Protein AF-A0A3A9C0X6-F1 (afdb_monomer_lite)

Structure (mmCIF, N/CA/C/O backbone):
data_AF-A0A3A9C0X6-F1
#
_entry.id   AF-A0A3A9C0X6-F1
#
loop_
_atom_site.group_PDB
_atom_site.id
_atom_site.type_symbol
_atom_site.label_atom_id
_atom_site.label_alt_id
_atom_site.label_comp_id
_atom_site.label_asym_id
_atom_site.label_entity_id
_atom_site.label_seq_id
_atom_site.pdbx_PDB_ins_code
_atom_site.Cartn_x
_atom_site.Cartn_y
_atom_site.Cartn_z
_atom_site.occupancy
_atom_site.B_iso_or_equiv
_atom_site.auth_seq_id
_atom_site.auth_comp_id
_atom_site.auth_asym_id
_atom_site.auth_atom_id
_atom_site.pdbx_PDB_model_num
ATOM 1 N N . MET A 1 1 ? -3.696 11.681 36.755 1.00 51.31 1 MET A N 1
ATOM 2 C CA . MET A 1 1 ? -3.952 11.522 35.306 1.00 51.31 1 MET A CA 1
ATOM 3 C C . MET A 1 1 ? -4.890 10.343 35.149 1.00 51.31 1 MET A C 1
ATOM 5 O O . MET A 1 1 ? -4.620 9.323 35.765 1.00 51.31 1 MET A O 1
ATOM 9 N N . LYS A 1 2 ? -6.021 10.503 34.453 1.00 63.28 2 LYS A N 1
ATOM 10 C CA . LYS A 1 2 ? -6.961 9.395 34.235 1.00 63.28 2 LYS A CA 1
ATOM 11 C C . LYS A 1 2 ? -6.275 8.333 33.372 1.00 63.28 2 LYS A C 1
ATOM 13 O O . LYS A 1 2 ? -5.634 8.695 32.389 1.00 63.28 2 LYS A O 1
ATOM 18 N N . ASP A 1 3 ? -6.372 7.070 33.772 1.00 79.06 3 ASP A N 1
ATOM 19 C CA . ASP A 1 3 ? -5.754 5.950 33.061 1.00 79.06 3 ASP A CA 1
ATOM 20 C C . ASP A 1 3 ? -6.528 5.706 31.755 1.00 79.06 3 ASP A C 1
ATOM 22 O O . ASP A 1 3 ? -7.640 5.176 31.754 1.00 79.06 3 ASP A O 1
ATOM 26 N N . LEU A 1 4 ? -5.998 6.232 30.648 1.00 89.50 4 LEU A N 1
ATOM 27 C CA . LEU A 1 4 ? -6.595 6.093 29.322 1.00 89.50 4 LEU A CA 1
ATOM 28 C C . LEU A 1 4 ? -6.208 4.741 28.731 1.00 89.50 4 LEU A C 1
ATOM 30 O O . LEU A 1 4 ? -5.070 4.289 28.852 1.00 89.50 4 LEU A O 1
ATOM 34 N N . SER A 1 5 ? -7.149 4.117 28.037 1.00 92.81 5 SER A N 1
ATOM 35 C CA . SER A 1 5 ? -6.914 2.883 27.295 1.00 92.81 5 SER A CA 1
ATOM 36 C C . SER A 1 5 ? -7.146 3.104 25.808 1.00 92.81 5 SER A C 1
ATOM 38 O O . SER A 1 5 ? -7.871 4.014 25.397 1.00 92.81 5 SER A O 1
ATOM 40 N N . VAL A 1 6 ? -6.487 2.286 24.997 1.00 93.75 6 VAL A N 1
ATOM 41 C CA . VAL A 1 6 ? -6.605 2.301 23.543 1.00 93.75 6 VAL A CA 1
ATOM 42 C C . VAL A 1 6 ? -7.557 1.194 23.132 1.00 93.75 6 VAL A C 1
ATOM 44 O O . VAL A 1 6 ? -7.336 0.034 23.473 1.00 93.75 6 VAL A O 1
ATOM 47 N N . TYR A 1 7 ? -8.589 1.550 22.379 1.00 94.25 7 TYR A N 1
ATOM 48 C CA . TYR A 1 7 ? -9.566 0.617 21.823 1.00 94.25 7 TYR A CA 1
ATOM 49 C C . TYR A 1 7 ? -9.457 0.607 20.310 1.00 94.25 7 TYR A C 1
ATOM 51 O O . TYR A 1 7 ? -9.219 1.659 19.727 1.00 94.25 7 TYR A O 1
ATOM 59 N N . TYR A 1 8 ? -9.655 -0.539 19.665 1.00 94.19 8 TYR A N 1
ATOM 60 C CA . TYR A 1 8 ? -9.615 -0.670 18.210 1.00 94.19 8 TYR A CA 1
ATOM 61 C C . TYR A 1 8 ? -10.870 -1.349 17.658 1.00 94.19 8 TYR A C 1
ATOM 63 O O . TYR A 1 8 ? -11.512 -2.163 18.317 1.00 94.19 8 TYR A O 1
ATOM 71 N N . CYS A 1 9 ? -11.230 -1.013 16.424 1.00 93.19 9 CYS A N 1
ATOM 72 C CA . CYS A 1 9 ? -12.316 -1.662 15.707 1.00 93.19 9 CYS A CA 1
ATOM 73 C C . CYS A 1 9 ? -11.811 -2.957 15.051 1.00 93.19 9 CYS A C 1
ATOM 75 O O . CYS A 1 9 ? -10.922 -2.880 14.198 1.00 93.19 9 CYS A O 1
ATOM 77 N N . PRO A 1 10 ? -12.411 -4.127 15.335 1.00 90.12 10 PRO A N 1
ATOM 78 C CA . PRO A 1 10 ? -12.007 -5.384 14.701 1.00 90.12 10 PRO A CA 1
ATOM 79 C C . PRO A 1 10 ? -12.342 -5.435 13.200 1.00 90.12 10 PRO A C 1
ATOM 81 O O . PRO A 1 10 ? -11.750 -6.215 12.461 1.00 90.12 10 PRO A O 1
ATOM 84 N N . GLY A 1 11 ? -13.275 -4.599 12.730 1.00 87.44 11 GLY A N 1
ATOM 85 C CA . GLY A 1 11 ? -13.665 -4.541 11.320 1.00 87.44 11 GLY A CA 1
ATOM 86 C C . GLY A 1 11 ? -12.713 -3.729 10.437 1.00 87.44 11 GLY A C 1
ATOM 87 O O . GLY A 1 11 ? -12.427 -4.143 9.317 1.00 87.44 11 GLY A O 1
ATOM 88 N N . CYS A 1 12 ? -12.227 -2.578 10.916 1.00 89.38 12 CYS A N 1
ATOM 89 C CA . CYS A 1 12 ? -11.443 -1.638 10.098 1.00 89.38 12 CYS A CA 1
ATOM 90 C C . CYS A 1 12 ? -10.103 -1.199 10.704 1.00 89.38 12 CYS A C 1
ATOM 92 O O . CYS A 1 12 ? -9.392 -0.417 10.079 1.00 89.38 12 CYS A O 1
ATOM 94 N N . GLY A 1 13 ? -9.761 -1.641 11.917 1.00 90.44 13 GLY A N 1
ATOM 95 C CA . GLY A 1 13 ? -8.478 -1.346 12.563 1.00 90.44 13 GLY A CA 1
ATOM 96 C C . GLY A 1 13 ? -8.314 0.077 13.100 1.00 90.44 13 GLY A C 1
ATOM 97 O O . GLY A 1 13 ? -7.288 0.387 13.701 1.00 90.44 13 GLY A O 1
ATOM 98 N N . ARG A 1 14 ? -9.310 0.960 12.935 1.00 92.31 14 ARG A N 1
ATOM 99 C CA . ARG A 1 14 ? -9.283 2.293 13.559 1.00 92.31 14 ARG A CA 1
ATOM 100 C C . ARG A 1 14 ? -9.277 2.166 15.070 1.00 92.31 14 ARG A C 1
ATOM 102 O O . ARG A 1 14 ? -10.033 1.361 15.606 1.00 92.31 14 ARG A O 1
ATOM 109 N N . TYR A 1 15 ? -8.491 3.002 15.735 1.00 93.44 15 TYR A N 1
ATOM 110 C CA . TYR A 1 15 ? -8.404 3.025 17.186 1.00 93.44 15 TYR A CA 1
ATOM 111 C C . TYR A 1 15 ? -8.748 4.394 17.773 1.00 93.44 15 TYR A C 1
ATOM 113 O O . TYR A 1 15 ? -8.660 5.416 17.091 1.00 93.44 15 TYR A O 1
ATOM 121 N N . THR A 1 16 ? -9.155 4.394 19.039 1.00 92.44 16 THR A N 1
ATOM 122 C CA . THR A 1 16 ? -9.508 5.578 19.828 1.00 92.44 16 THR A CA 1
ATOM 123 C C . THR A 1 16 ? -8.944 5.473 21.244 1.00 92.44 16 THR A C 1
ATOM 125 O O . THR A 1 16 ? -8.559 4.390 21.692 1.00 92.44 16 THR A O 1
ATOM 128 N N . PHE A 1 17 ? -8.902 6.602 21.946 1.00 92.38 17 PHE A N 1
ATOM 129 C CA . PHE A 1 17 ? -8.463 6.701 23.333 1.00 92.38 17 PHE A CA 1
ATOM 130 C C . PHE A 1 17 ? -9.662 7.025 24.214 1.00 92.38 17 PHE A C 1
ATOM 132 O O . PHE A 1 17 ? -10.247 8.100 24.082 1.00 92.38 17 PHE A O 1
ATOM 139 N N . SER A 1 18 ? -10.003 6.114 25.118 1.00 89.31 18 SER A N 1
ATOM 140 C CA . SER A 1 18 ? -11.189 6.241 25.968 1.00 89.31 18 SER A CA 1
ATOM 141 C C . SER A 1 18 ? -10.910 5.716 27.370 1.00 89.31 18 SER A C 1
ATOM 143 O O . SER A 1 18 ? -9.977 4.934 27.596 1.00 89.31 18 SER A O 1
ATOM 145 N N . GLN A 1 19 ? -11.707 6.166 28.336 1.00 87.25 19 GLN A N 1
ATOM 146 C CA . GLN A 1 19 ? -11.689 5.566 29.671 1.00 87.25 19 GLN A CA 1
ATOM 147 C C . GLN A 1 19 ? -12.365 4.185 29.633 1.00 87.25 19 GLN A C 1
ATOM 149 O O . GLN A 1 19 ? -13.292 3.995 28.852 1.00 87.25 19 GLN A O 1
ATOM 154 N N . PRO A 1 20 ? -11.976 3.224 30.493 1.00 77.25 20 PRO A N 1
ATOM 155 C CA . PRO A 1 20 ? -12.605 1.898 30.531 1.00 77.25 20 PRO A CA 1
ATOM 156 C C . PRO A 1 20 ? -14.115 1.878 30.792 1.00 77.25 20 PRO A C 1
ATOM 158 O O . PRO A 1 20 ? -14.777 0.895 30.485 1.00 77.25 20 PRO A O 1
ATOM 161 N N . SER A 1 21 ? -14.664 2.953 31.357 1.00 73.69 21 SER A N 1
ATOM 162 C CA . SER A 1 21 ? -16.101 3.118 31.589 1.00 73.69 21 SER A CA 1
ATOM 163 C C . SER A 1 21 ? -16.883 3.585 30.356 1.00 73.69 21 SER A C 1
ATOM 165 O O . SER A 1 21 ? -18.109 3.640 30.406 1.00 73.69 21 SER A O 1
ATOM 167 N N . GLU A 1 22 ? -16.204 3.979 29.280 1.00 78.56 22 GLU A N 1
ATOM 168 C CA . GLU A 1 22 ? -16.824 4.471 28.052 1.00 78.56 22 GLU A CA 1
ATOM 169 C C . GLU A 1 22 ? -16.893 3.326 27.036 1.00 78.56 22 GLU A C 1
ATOM 171 O O . GLU A 1 22 ? -15.868 2.833 26.567 1.00 78.56 22 GLU A O 1
ATOM 176 N N . VAL A 1 23 ? -18.109 2.897 26.688 1.00 71.88 23 VAL A N 1
ATOM 177 C CA . VAL A 1 23 ? -18.316 1.968 25.570 1.00 71.88 23 VAL A CA 1
ATOM 178 C C . VAL A 1 23 ? -18.049 2.737 24.279 1.00 71.88 23 VAL A C 1
ATOM 180 O O . VAL A 1 23 ? -18.744 3.706 23.977 1.00 71.88 23 VAL A O 1
ATOM 183 N N . ALA A 1 24 ? -17.019 2.331 23.541 1.00 82.00 24 ALA A N 1
ATOM 184 C CA . ALA A 1 24 ? -16.652 2.952 22.278 1.00 82.00 24 ALA A CA 1
ATOM 185 C C . ALA A 1 24 ? -17.143 2.094 21.110 1.00 82.00 24 ALA A C 1
ATOM 187 O O . ALA A 1 24 ? -16.740 0.939 20.975 1.00 82.00 24 ALA A O 1
ATOM 188 N N . ASP A 1 25 ? -17.965 2.679 20.241 1.00 91.56 25 ASP A N 1
ATOM 189 C CA . ASP A 1 25 ? -18.371 2.072 18.977 1.00 91.56 25 ASP A CA 1
ATOM 190 C C . ASP A 1 25 ? -17.645 2.741 17.810 1.00 91.56 25 ASP A C 1
ATOM 192 O O . ASP A 1 25 ? -17.393 3.950 17.784 1.00 91.56 25 ASP A O 1
ATOM 196 N N . CYS A 1 26 ? -17.295 1.946 16.804 1.00 91.94 26 CYS A N 1
ATOM 197 C CA . CYS A 1 26 ? -16.657 2.460 15.606 1.00 91.94 26 CYS A CA 1
ATOM 198 C C . CYS A 1 26 ? -17.667 3.231 14.749 1.00 91.94 26 CYS A C 1
ATOM 200 O O . CYS A 1 26 ? -18.594 2.636 14.210 1.00 91.94 26 CYS A O 1
ATOM 202 N N . SER A 1 27 ? -17.410 4.514 14.495 1.00 89.81 27 SER A N 1
ATOM 203 C CA . SER A 1 27 ? -18.267 5.370 13.656 1.00 89.81 27 SER A CA 1
ATOM 204 C C . SER A 1 27 ? -18.422 4.919 12.197 1.00 89.81 27 SER A C 1
ATOM 206 O O . SER A 1 27 ? -19.312 5.399 11.504 1.00 89.81 27 SER A O 1
ATOM 208 N N . ILE A 1 28 ? -17.560 4.020 11.710 1.00 91.56 28 ILE A N 1
ATOM 209 C CA . ILE A 1 28 ? -17.603 3.513 10.329 1.00 91.56 28 ILE A CA 1
ATOM 210 C C . ILE A 1 28 ? -18.297 2.158 10.256 1.00 91.56 28 ILE A C 1
ATOM 212 O O . ILE A 1 28 ? -19.123 1.929 9.380 1.00 91.56 28 ILE A O 1
ATOM 216 N N . CYS A 1 29 ? -17.930 1.236 11.145 1.00 91.62 29 CYS A N 1
ATOM 217 C CA . CYS A 1 29 ? -18.432 -0.135 11.091 1.00 91.62 29 CYS A CA 1
ATOM 218 C C . CYS A 1 29 ? -19.667 -0.349 11.969 1.00 91.62 29 CYS A C 1
ATOM 220 O O . CYS A 1 29 ? -20.293 -1.397 11.860 1.00 91.62 29 CYS A O 1
ATOM 222 N N . ASN A 1 30 ? -19.976 0.600 12.858 1.00 92.00 30 ASN A N 1
ATOM 223 C CA . ASN A 1 30 ? -20.971 0.461 13.919 1.00 92.00 30 ASN A CA 1
ATOM 224 C C . ASN A 1 30 ? -20.761 -0.816 14.762 1.00 92.00 30 ASN A C 1
ATOM 226 O O . ASN A 1 30 ? -21.709 -1.466 15.192 1.00 92.00 30 ASN A O 1
ATOM 230 N N . LEU A 1 31 ? -19.490 -1.203 14.929 1.00 90.50 31 LEU A N 1
ATOM 231 C CA . LEU A 1 31 ? -19.049 -2.348 15.720 1.00 90.50 31 LEU A CA 1
ATOM 232 C C . LEU A 1 31 ? -18.467 -1.855 17.037 1.00 90.50 31 LEU A C 1
ATOM 234 O O . LEU A 1 31 ? -17.721 -0.870 17.042 1.00 90.50 31 LEU A O 1
ATOM 238 N N . SER A 1 32 ? -18.734 -2.600 18.106 1.00 92.19 32 SER A N 1
ATOM 239 C CA . SER A 1 32 ? -18.123 -2.346 19.405 1.00 92.19 32 SER A CA 1
ATOM 240 C C . SER A 1 32 ? -16.607 -2.503 19.324 1.00 92.19 32 SER A C 1
ATOM 242 O O . SER A 1 32 ? -16.090 -3.466 18.742 1.00 92.19 32 SER A O 1
ATOM 244 N N . MET A 1 33 ? -15.890 -1.513 19.847 1.00 92.94 33 MET A N 1
ATOM 245 C CA . MET A 1 33 ? -14.435 -1.500 19.843 1.00 92.94 33 MET A CA 1
ATOM 246 C C . MET A 1 33 ? -13.892 -2.376 20.972 1.00 92.94 33 MET A C 1
ATOM 248 O O . MET A 1 33 ? -14.443 -2.452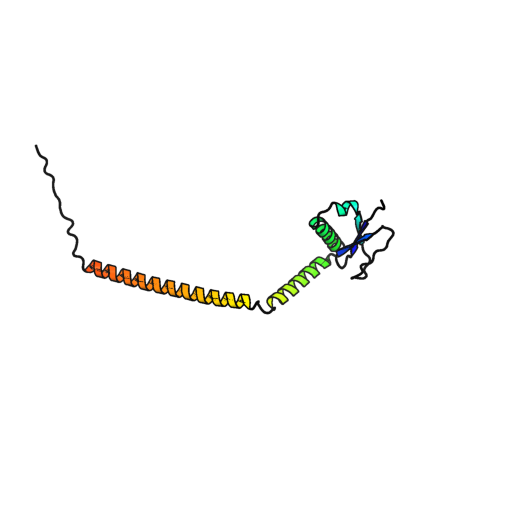 22.068 1.00 92.94 33 MET A O 1
ATOM 252 N N . VAL A 1 34 ? -12.771 -3.031 20.696 1.00 93.06 34 VAL A N 1
ATOM 253 C CA . VAL A 1 34 ? -12.122 -3.986 21.593 1.00 93.06 34 VAL A CA 1
ATOM 254 C C . VAL A 1 34 ? -10.901 -3.330 22.225 1.00 93.06 34 VAL A C 1
ATOM 256 O O . VAL A 1 34 ? -10.199 -2.559 21.570 1.00 93.06 34 VAL A O 1
ATOM 259 N N . LEU A 1 35 ? -10.640 -3.622 23.499 1.00 92.88 35 LEU A N 1
ATOM 260 C CA . LEU A 1 35 ? -9.446 -3.141 24.191 1.00 92.88 35 LEU A CA 1
ATOM 261 C C . LEU A 1 35 ? -8.185 -3.657 23.483 1.00 92.88 35 LEU A C 1
ATOM 263 O O . LEU A 1 35 ? -8.018 -4.862 23.312 1.00 92.88 35 LEU A O 1
ATOM 267 N N . LEU A 1 36 ? -7.299 -2.741 23.097 1.00 93.31 36 LEU A N 1
ATOM 268 C CA . LEU A 1 36 ? -5.997 -3.062 22.519 1.00 93.31 36 LEU A CA 1
ATOM 269 C C . LEU A 1 36 ? -4.921 -3.134 23.604 1.00 93.31 36 LEU A C 1
ATOM 271 O O . LEU A 1 36 ? -4.238 -4.140 23.745 1.00 93.31 36 LEU A O 1
ATOM 275 N N . THR A 1 37 ? -4.737 -2.032 24.335 1.00 93.12 37 THR A N 1
ATOM 276 C CA . THR A 1 37 ? -3.706 -1.883 25.372 1.00 93.12 37 THR A CA 1
ATOM 277 C C . THR A 1 37 ? -3.929 -0.590 26.174 1.00 93.12 37 THR A C 1
ATOM 279 O O . THR A 1 37 ? -4.829 0.195 25.864 1.00 93.12 37 THR A O 1
ATOM 282 N N . ARG A 1 38 ? -3.110 -0.332 27.197 1.00 92.81 38 ARG A N 1
ATOM 283 C CA . ARG A 1 38 ? -3.101 0.939 27.935 1.00 92.81 38 ARG A CA 1
ATOM 284 C C . ARG A 1 38 ? -2.415 2.039 27.130 1.00 92.81 38 ARG A C 1
ATOM 286 O O . ARG A 1 38 ? -1.494 1.791 26.353 1.00 92.81 38 ARG A O 1
ATOM 293 N N . TYR A 1 39 ? -2.828 3.286 27.342 1.00 91.56 39 TYR A N 1
ATOM 294 C CA . TYR A 1 39 ? -2.249 4.432 26.639 1.00 91.56 39 TYR A CA 1
ATOM 295 C C . TYR A 1 39 ? -0.746 4.599 26.904 1.00 91.56 39 TYR A C 1
ATOM 297 O O . TYR A 1 39 ? -0.008 4.958 25.985 1.00 91.56 39 TYR A O 1
ATOM 305 N N . SER A 1 40 ? -0.286 4.318 28.130 1.00 91.06 40 SER A N 1
ATOM 306 C CA . SER A 1 40 ? 1.139 4.352 28.491 1.00 91.06 40 SER A CA 1
ATOM 307 C C . SER A 1 40 ? 1.978 3.492 27.554 1.00 91.06 40 SER A C 1
ATOM 309 O O . SER A 1 40 ? 2.991 3.953 27.033 1.00 91.06 40 SER A O 1
ATOM 311 N N . ASP A 1 41 ? 1.495 2.280 27.303 1.00 92.62 41 ASP A N 1
ATOM 312 C CA . ASP A 1 41 ? 2.206 1.251 26.557 1.00 92.62 41 ASP A CA 1
ATOM 313 C C . ASP A 1 41 ? 2.088 1.517 25.058 1.00 92.62 41 ASP A C 1
ATOM 315 O O . ASP A 1 41 ? 3.025 1.285 24.311 1.00 92.62 41 ASP A O 1
ATOM 319 N N . PHE A 1 42 ? 0.965 2.076 24.601 1.00 92.88 42 PHE A N 1
ATOM 320 C CA . PHE A 1 42 ? 0.772 2.434 23.195 1.00 92.88 42 PHE A CA 1
ATOM 321 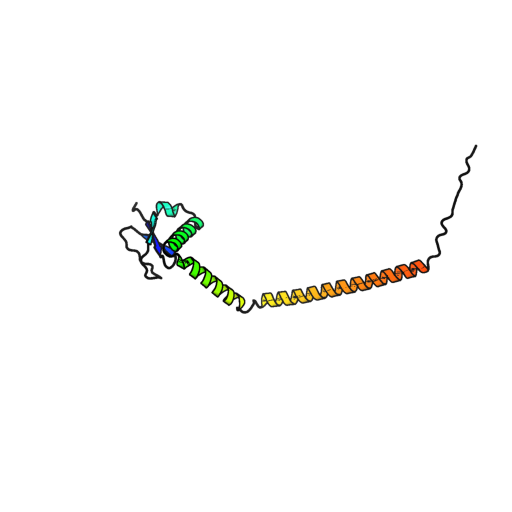C C . PHE A 1 42 ? 1.589 3.659 22.760 1.00 92.88 42 PHE A C 1
ATOM 323 O O . PHE A 1 42 ? 2.033 3.751 21.610 1.00 92.88 42 PHE A O 1
ATOM 330 N N . ARG A 1 43 ? 1.771 4.633 23.663 1.00 92.06 43 ARG A N 1
ATOM 331 C CA . ARG A 1 43 ? 2.472 5.890 23.363 1.00 92.06 43 ARG A CA 1
ATOM 332 C C . ARG A 1 43 ? 3.958 5.667 23.091 1.00 92.06 43 ARG A C 1
ATOM 334 O O . ARG A 1 43 ? 4.520 6.395 22.274 1.00 92.06 43 ARG A O 1
ATOM 341 N N . THR A 1 44 ? 4.578 4.704 23.768 1.00 94.19 44 THR A N 1
ATOM 342 C CA . THR A 1 44 ? 6.010 4.398 23.625 1.00 94.19 44 THR A CA 1
ATOM 343 C C . THR A 1 44 ? 6.338 3.673 22.323 1.00 94.19 44 THR A C 1
ATOM 345 O O . THR A 1 44 ? 7.469 3.782 21.860 1.00 94.19 44 THR A O 1
ATOM 348 N N . LEU A 1 45 ? 5.360 3.000 21.709 1.00 95.69 45 LEU A N 1
ATOM 349 C CA . LEU A 1 45 ? 5.537 2.276 20.450 1.00 95.69 45 LEU A CA 1
ATOM 350 C C . LEU A 1 45 ? 5.769 3.216 19.263 1.00 95.69 45 LEU A C 1
ATOM 352 O O . LEU A 1 45 ? 5.146 4.286 19.172 1.00 95.69 45 LEU A O 1
ATOM 356 N N . THR A 1 46 ? 6.595 2.781 18.309 1.00 96.50 46 THR A N 1
ATOM 357 C CA . THR A 1 46 ? 6.717 3.429 16.996 1.00 96.50 46 THR A CA 1
ATOM 358 C C . THR A 1 46 ? 5.461 3.217 16.152 1.00 96.50 46 THR A C 1
ATOM 360 O O . THR A 1 46 ? 4.562 2.446 16.497 1.00 96.50 46 THR A O 1
ATOM 363 N N . LYS A 1 47 ? 5.377 3.901 15.007 1.00 93.44 47 LYS A N 1
ATOM 364 C CA . LYS A 1 47 ? 4.267 3.712 14.069 1.00 93.44 47 LYS A CA 1
ATOM 365 C C . LYS A 1 47 ? 4.184 2.256 13.593 1.00 93.44 47 LYS A C 1
ATOM 367 O O . LYS A 1 47 ? 3.111 1.665 13.636 1.00 93.44 47 LYS A O 1
ATOM 372 N N . GLU A 1 48 ? 5.314 1.670 13.214 1.00 95.56 48 GLU A N 1
ATOM 373 C CA . GLU A 1 48 ? 5.405 0.294 12.718 1.00 95.56 48 GLU A CA 1
ATOM 374 C C . GLU A 1 48 ? 5.009 -0.721 13.795 1.00 95.56 48 GLU A C 1
ATOM 376 O O . GLU A 1 48 ? 4.347 -1.718 13.509 1.00 95.56 48 GLU A O 1
ATOM 381 N N . GLU A 1 49 ? 5.399 -0.473 15.045 1.00 96.38 49 GLU A N 1
ATOM 382 C CA . GLU A 1 49 ? 5.036 -1.328 16.174 1.00 96.38 49 GLU A CA 1
ATOM 383 C C . GLU A 1 49 ? 3.543 -1.249 16.495 1.00 96.38 49 GLU A C 1
ATOM 385 O O . GLU A 1 49 ? 2.923 -2.283 16.748 1.00 96.38 49 GLU A O 1
ATOM 390 N N . ARG A 1 50 ? 2.942 -0.054 16.423 1.00 95.56 50 ARG A N 1
ATOM 391 C CA . ARG A 1 50 ? 1.488 0.124 16.576 1.00 95.56 50 ARG A CA 1
ATOM 392 C C . ARG A 1 50 ? 0.720 -0.590 15.473 1.00 95.56 50 ARG A C 1
ATOM 394 O O . ARG A 1 50 ? -0.234 -1.306 15.775 1.00 95.56 50 ARG A O 1
ATOM 401 N N . ASP A 1 51 ? 1.152 -0.436 14.224 1.00 93.56 51 ASP A N 1
ATOM 402 C CA . ASP A 1 51 ? 0.532 -1.099 13.075 1.00 93.56 51 ASP A CA 1
ATOM 403 C C . ASP A 1 51 ? 0.625 -2.625 13.220 1.00 93.56 51 ASP A C 1
ATOM 405 O O . ASP A 1 51 ? -0.367 -3.335 13.042 1.00 93.56 51 ASP A O 1
ATOM 409 N N . ARG A 1 52 ? 1.790 -3.145 13.634 1.00 94.88 52 ARG A N 1
ATOM 410 C CA . ARG A 1 52 ? 1.975 -4.578 13.903 1.00 94.88 52 ARG A CA 1
ATOM 411 C C . ARG A 1 52 ? 1.066 -5.068 15.029 1.00 94.88 52 ARG A C 1
ATOM 413 O O . ARG A 1 52 ? 0.432 -6.109 14.867 1.00 94.88 52 ARG A O 1
ATOM 420 N N . LEU A 1 53 ? 0.987 -4.334 16.138 1.00 95.12 53 LEU A N 1
ATOM 421 C CA . LEU A 1 53 ? 0.135 -4.680 17.277 1.00 95.12 53 LEU A CA 1
ATOM 422 C C . LEU A 1 53 ? -1.343 -4.738 16.866 1.00 95.12 53 LEU A C 1
ATOM 424 O O . LEU A 1 53 ? -2.034 -5.701 17.197 1.00 95.12 53 LEU A O 1
ATOM 428 N N . LEU A 1 54 ? -1.819 -3.739 16.118 1.00 93.56 54 LEU A N 1
ATOM 429 C CA . LEU A 1 54 ? -3.186 -3.697 15.595 1.00 93.56 54 LEU A CA 1
ATOM 430 C C . LEU A 1 54 ? -3.471 -4.888 14.681 1.00 93.56 54 LEU A C 1
ATOM 432 O O . LEU A 1 54 ? -4.455 -5.594 14.888 1.00 93.56 54 LEU A O 1
ATOM 436 N N . LEU A 1 55 ? -2.595 -5.150 13.708 1.00 91.44 55 LEU A N 1
ATOM 437 C CA . LEU A 1 55 ? -2.768 -6.259 12.770 1.00 91.44 55 LEU A CA 1
ATOM 438 C C . LEU A 1 55 ? -2.777 -7.615 13.478 1.00 91.44 55 LEU A C 1
ATOM 440 O O . LEU A 1 55 ? -3.635 -8.443 13.185 1.00 91.44 55 LEU A O 1
ATOM 444 N N . GLN A 1 56 ? -1.871 -7.838 14.432 1.00 93.12 56 GLN A N 1
ATOM 445 C CA . GLN A 1 56 ? -1.843 -9.074 15.217 1.00 93.12 56 GLN A CA 1
ATOM 446 C C . GLN A 1 56 ? -3.152 -9.287 15.978 1.00 93.12 56 GLN A C 1
ATOM 448 O O . GLN A 1 56 ? -3.711 -10.381 15.930 1.00 93.12 56 GLN A O 1
ATOM 453 N N . ASN A 1 57 ? -3.671 -8.241 16.623 1.00 93.38 57 ASN A N 1
ATOM 454 C CA . ASN A 1 57 ? -4.934 -8.314 17.353 1.00 93.38 57 ASN A CA 1
ATOM 455 C C . ASN A 1 57 ? -6.131 -8.540 16.417 1.00 93.38 57 ASN A C 1
ATOM 457 O O . ASN A 1 57 ? -6.982 -9.380 16.704 1.00 93.38 57 ASN A O 1
ATOM 461 N N . MET A 1 58 ? -6.169 -7.868 15.263 1.00 91.69 58 MET A N 1
ATOM 462 C CA . MET A 1 58 ? -7.216 -8.077 14.258 1.00 91.69 58 MET A CA 1
ATOM 463 C C . MET A 1 58 ? -7.208 -9.507 13.707 1.00 91.69 58 MET A C 1
ATOM 465 O O . MET A 1 58 ? -8.260 -10.139 13.635 1.00 91.69 58 MET A O 1
ATOM 469 N N . ILE A 1 59 ? -6.035 -10.036 13.350 1.00 90.75 59 ILE A N 1
ATOM 470 C CA . ILE A 1 59 ? -5.895 -11.401 12.822 1.00 90.75 59 ILE A CA 1
ATOM 471 C C . ILE A 1 59 ? -6.254 -12.433 13.897 1.00 90.75 59 ILE A C 1
ATOM 473 O O . ILE A 1 59 ? -6.952 -13.400 13.597 1.00 90.75 59 ILE A O 1
ATOM 477 N N . ALA A 1 60 ? -5.825 -12.223 15.145 1.00 89.25 60 ALA A N 1
ATOM 478 C CA . ALA A 1 60 ? -6.171 -13.106 16.256 1.00 89.25 60 ALA A CA 1
ATOM 479 C C . ALA A 1 60 ? -7.684 -13.117 16.533 1.00 89.25 60 ALA A C 1
ATOM 481 O O . ALA A 1 60 ? -8.256 -14.181 16.763 1.00 89.25 60 ALA A O 1
ATOM 482 N N . GLY A 1 61 ? -8.340 -11.953 16.469 1.00 85.56 61 GLY A N 1
ATOM 483 C CA . GLY A 1 61 ? -9.789 -11.830 16.648 1.00 85.56 61 GLY A CA 1
ATOM 484 C C . GLY A 1 61 ? -10.608 -12.368 15.472 1.00 85.56 61 GLY A C 1
ATOM 485 O O . GLY A 1 61 ? -11.754 -12.776 15.658 1.00 85.56 61 GLY A O 1
ATOM 486 N N . ASN A 1 62 ? -10.045 -12.386 14.260 1.00 85.06 62 ASN A N 1
ATOM 487 C CA . ASN A 1 62 ? -10.691 -12.957 13.084 1.00 85.06 62 ASN A CA 1
ATOM 488 C C . ASN A 1 62 ? -9.665 -13.499 12.063 1.00 85.06 62 ASN A C 1
ATOM 490 O O . ASN A 1 62 ? -9.222 -12.766 11.170 1.00 85.06 62 ASN A O 1
ATOM 494 N N . PRO A 1 63 ? -9.356 -14.809 12.109 1.00 82.50 63 PRO A N 1
ATOM 495 C CA . PRO A 1 63 ? -8.363 -15.429 11.228 1.00 82.50 63 PRO A CA 1
ATOM 496 C C . PRO A 1 63 ? -8.700 -15.337 9.733 1.00 82.50 63 PRO A C 1
ATOM 498 O O . PRO A 1 63 ? -7.806 -15.380 8.887 1.00 82.50 63 PRO A O 1
ATOM 501 N N . SER A 1 64 ? -9.982 -15.171 9.381 1.00 85.06 64 SER A N 1
ATOM 502 C CA . SER A 1 64 ? -10.415 -15.054 7.980 1.00 85.06 64 SER A CA 1
ATOM 503 C C . SER A 1 64 ? -9.977 -13.744 7.312 1.00 85.06 64 SER A C 1
ATOM 505 O O . SER A 1 64 ? -9.986 -13.661 6.081 1.00 85.06 64 SER A O 1
ATOM 507 N N . ILE A 1 65 ? -9.556 -12.734 8.090 1.00 84.56 65 ILE A N 1
ATOM 508 C CA . ILE A 1 65 ? -9.071 -11.448 7.567 1.00 84.56 65 ILE A CA 1
ATOM 509 C C . ILE A 1 65 ? -7.908 -11.658 6.596 1.00 84.56 65 ILE A C 1
ATOM 511 O O . ILE A 1 65 ? -7.899 -11.047 5.528 1.00 84.56 65 ILE A O 1
ATOM 515 N N . SER A 1 66 ? -6.976 -12.560 6.912 1.00 83.38 66 SER A N 1
ATOM 516 C CA . SER A 1 66 ? -5.820 -12.836 6.053 1.00 83.38 66 SER A CA 1
ATOM 517 C C . SER A 1 66 ? -6.240 -13.375 4.685 1.00 83.38 66 SER A C 1
ATOM 519 O O . SER A 1 66 ? -5.758 -12.893 3.663 1.00 83.38 66 SER A O 1
ATOM 521 N N . SER A 1 67 ? -7.186 -14.322 4.650 1.00 85.88 67 SER A N 1
ATOM 522 C CA . SER A 1 67 ? -7.709 -14.865 3.387 1.00 85.88 67 SER A CA 1
ATOM 523 C C . SER A 1 67 ? -8.407 -13.781 2.574 1.00 85.88 67 SER A C 1
ATOM 525 O O . SER A 1 67 ? -8.078 -13.576 1.411 1.00 85.88 67 SER A O 1
ATOM 527 N N . ARG A 1 68 ? -9.308 -13.016 3.204 1.00 85.12 68 ARG A N 1
ATOM 528 C CA . ARG A 1 68 ? -10.052 -11.940 2.532 1.00 85.12 68 ARG A CA 1
ATOM 529 C C . ARG A 1 68 ? -9.132 -10.857 1.976 1.00 85.12 68 ARG A C 1
ATOM 531 O O . ARG A 1 68 ? -9.393 -10.329 0.898 1.00 85.12 68 ARG A O 1
ATOM 538 N N . PHE A 1 69 ? -8.063 -10.526 2.697 1.00 84.06 69 PHE A N 1
ATOM 539 C CA . PHE A 1 69 ? -7.060 -9.577 2.231 1.00 84.06 69 PHE A CA 1
ATOM 540 C C . PHE A 1 69 ? -6.313 -10.107 1.001 1.00 84.06 69 PHE A C 1
ATOM 542 O O . PHE A 1 69 ? -6.158 -9.378 0.023 1.00 84.06 69 PHE A O 1
ATOM 549 N N . LEU A 1 70 ? -5.902 -11.378 1.010 1.00 85.94 70 LEU A N 1
ATOM 550 C CA . LEU A 1 70 ? -5.250 -12.010 -0.141 1.00 85.94 70 LEU A CA 1
ATOM 551 C C . LEU A 1 70 ? -6.176 -12.085 -1.362 1.00 85.94 70 LEU A C 1
ATOM 553 O O . LEU A 1 70 ? -5.745 -11.774 -2.474 1.00 85.94 70 LEU A O 1
ATOM 557 N N . ASP A 1 71 ? -7.445 -12.435 -1.158 1.00 86.25 71 ASP A N 1
ATOM 558 C CA . ASP A 1 71 ? -8.449 -12.483 -2.223 1.00 86.25 71 ASP A CA 1
ATOM 559 C C . ASP A 1 71 ? -8.694 -11.093 -2.821 1.00 86.25 71 ASP A C 1
ATOM 561 O O . ASP A 1 71 ? -8.708 -10.928 -4.044 1.00 86.25 71 ASP A O 1
ATOM 565 N N . TYR A 1 72 ? -8.796 -10.066 -1.970 1.00 83.31 72 TYR A N 1
ATOM 566 C CA . TYR A 1 72 ? -8.891 -8.677 -2.411 1.00 83.31 72 TYR A CA 1
ATOM 567 C C . TYR A 1 72 ? -7.664 -8.263 -3.232 1.00 83.31 72 TYR A C 1
ATOM 569 O O . TYR A 1 72 ? -7.813 -7.765 -4.348 1.00 83.31 72 TYR A O 1
ATOM 577 N N . MET A 1 73 ? -6.453 -8.539 -2.742 1.00 84.50 73 MET A N 1
ATOM 578 C CA . MET A 1 73 ? -5.211 -8.228 -3.457 1.00 84.50 73 MET A CA 1
ATOM 579 C C . MET A 1 73 ? -5.147 -8.905 -4.830 1.00 84.50 73 MET A C 1
ATOM 581 O O . MET A 1 73 ? -4.746 -8.267 -5.805 1.00 84.50 73 MET A O 1
ATOM 585 N N . ARG A 1 74 ? -5.594 -10.163 -4.927 1.00 85.38 74 ARG A N 1
ATOM 586 C CA . ARG A 1 74 ? -5.695 -10.892 -6.199 1.00 85.38 74 ARG A CA 1
ATOM 587 C C . ARG A 1 74 ? -6.725 -10.262 -7.138 1.00 85.38 74 ARG A C 1
ATOM 589 O O . ARG A 1 74 ? -6.471 -10.140 -8.331 1.00 85.38 74 ARG A O 1
ATOM 596 N N . SER A 1 75 ? -7.871 -9.825 -6.621 1.00 81.38 75 SER A N 1
ATOM 597 C CA . SER A 1 75 ? -8.872 -9.131 -7.441 1.00 81.38 75 SER A CA 1
ATOM 598 C C . SER A 1 75 ? -8.339 -7.795 -7.979 1.00 81.38 75 SER A C 1
ATOM 600 O O . SER A 1 75 ? -8.514 -7.482 -9.155 1.00 81.38 75 SER A O 1
ATOM 602 N N . CYS A 1 76 ? -7.594 -7.043 -7.163 1.00 78.19 76 CYS A N 1
ATOM 603 C CA . CYS A 1 76 ? -6.974 -5.790 -7.580 1.00 78.19 76 CYS A CA 1
ATOM 604 C C . CYS A 1 76 ? -5.845 -5.994 -8.589 1.00 78.19 76 CYS A C 1
ATOM 606 O O . CYS A 1 76 ? -5.690 -5.158 -9.476 1.00 78.19 76 CYS A O 1
ATOM 608 N N . SER A 1 77 ? -5.043 -7.058 -8.472 1.00 72.88 77 SER A N 1
ATOM 609 C CA . SER A 1 77 ? -3.985 -7.336 -9.449 1.00 72.88 77 SER A CA 1
ATOM 610 C C . SER A 1 77 ? -4.566 -7.683 -10.817 1.00 72.88 77 SER A C 1
ATOM 612 O O . SER A 1 77 ? -4.068 -7.177 -11.819 1.00 72.88 77 SER A O 1
ATOM 614 N N . VAL A 1 78 ? -5.663 -8.445 -10.862 1.00 71.88 78 VAL A N 1
ATOM 615 C CA . VAL A 1 78 ? -6.418 -8.700 -12.100 1.00 71.88 78 VAL A CA 1
ATOM 616 C C . VAL A 1 78 ? -6.972 -7.394 -12.674 1.00 71.88 78 VAL A C 1
ATOM 618 O O . VAL A 1 78 ? -6.778 -7.111 -13.853 1.00 71.88 78 VAL A O 1
ATOM 621 N N . SER A 1 79 ? -7.585 -6.543 -11.848 1.00 66.25 79 SER A N 1
ATOM 622 C CA . SER A 1 79 ? -8.083 -5.237 -12.303 1.00 66.25 79 SER A CA 1
ATOM 623 C C . SER A 1 79 ? -6.971 -4.300 -12.785 1.00 66.25 79 SER A C 1
ATOM 625 O O . SER A 1 79 ? -7.179 -3.573 -13.748 1.00 66.25 79 SER A O 1
ATOM 627 N N . LYS A 1 80 ? -5.782 -4.325 -1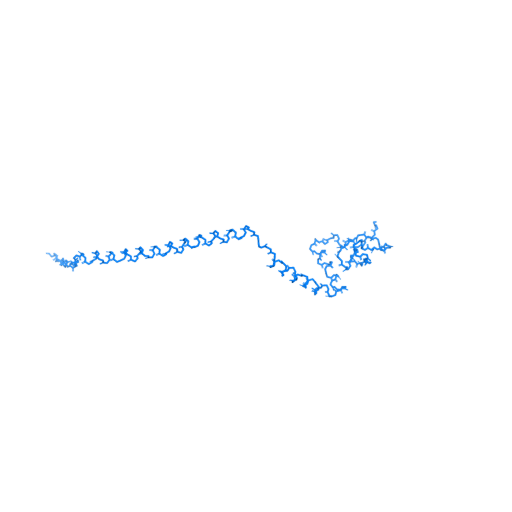2.166 1.00 66.19 80 LYS A N 1
ATOM 628 C CA . LYS A 1 80 ? -4.604 -3.576 -12.637 1.00 66.19 80 LYS A CA 1
ATOM 629 C C . LYS A 1 80 ? -4.046 -4.131 -13.946 1.00 66.19 80 LYS A C 1
ATOM 631 O O . LYS A 1 80 ? -3.617 -3.342 -14.775 1.00 66.19 80 LYS A O 1
ATOM 636 N N . ALA A 1 81 ? -4.064 -5.449 -14.139 1.00 63.06 81 ALA A N 1
ATOM 637 C CA . ALA A 1 81 ? -3.666 -6.069 -15.402 1.00 63.06 81 ALA A CA 1
ATOM 638 C C . ALA A 1 81 ? -4.620 -5.703 -16.554 1.00 63.06 81 ALA A C 1
ATOM 640 O O . ALA A 1 81 ? -4.189 -5.605 -17.696 1.00 63.06 81 ALA A O 1
ATOM 641 N N . ASN A 1 82 ? -5.895 -5.462 -16.238 1.00 60.91 82 ASN A N 1
ATOM 642 C CA . ASN A 1 82 ? -6.930 -5.083 -17.203 1.00 60.91 82 ASN A CA 1
ATOM 643 C C . ASN A 1 82 ? -7.133 -3.562 -17.327 1.00 60.91 82 ASN A C 1
ATOM 645 O O . ASN A 1 82 ? -7.966 -3.119 -18.118 1.00 60.91 82 ASN A O 1
ATOM 649 N N . ALA A 1 83 ? -6.433 -2.757 -16.524 1.00 67.38 83 ALA A N 1
ATOM 650 C CA . ALA A 1 83 ? -6.502 -1.309 -16.627 1.00 67.38 83 ALA A CA 1
ATOM 651 C C . ALA A 1 83 ? -5.835 -0.863 -17.941 1.00 67.38 83 ALA A C 1
ATOM 653 O O . ALA A 1 83 ? -4.834 -1.466 -18.336 1.00 67.38 83 ALA A O 1
ATOM 654 N N . PRO A 1 84 ? -6.348 0.187 -18.614 1.00 64.50 84 PRO A N 1
ATOM 655 C CA . PRO A 1 84 ? -5.677 0.756 -19.775 1.00 64.50 84 PRO A CA 1
ATOM 656 C C . PRO A 1 84 ? -4.228 1.073 -19.403 1.00 64.50 84 PRO A C 1
ATOM 658 O O . PRO A 1 84 ? -3.987 1.804 -18.439 1.00 64.50 84 PRO A O 1
ATOM 661 N N . GLN A 1 85 ? -3.276 0.472 -20.120 1.00 68.44 85 GLN A N 1
ATOM 662 C CA . GLN A 1 85 ? -1.861 0.753 -19.911 1.00 68.44 85 GLN A CA 1
ATOM 663 C C . GLN A 1 85 ? -1.608 2.252 -20.089 1.00 68.44 85 GLN A C 1
ATOM 665 O O . GLN A 1 85 ? -2.231 2.901 -20.931 1.00 68.44 85 GLN A O 1
ATOM 670 N N . ASP A 1 86 ? -0.703 2.794 -19.272 1.00 78.94 86 ASP A N 1
ATOM 671 C CA . ASP A 1 86 ? -0.326 4.202 -19.322 1.00 78.94 86 ASP A CA 1
ATOM 672 C C . ASP A 1 86 ? 0.116 4.560 -20.758 1.00 78.94 86 ASP A C 1
ATOM 674 O O . ASP A 1 86 ? 1.084 3.975 -21.257 1.00 78.94 86 ASP A O 1
ATOM 678 N N . PRO A 1 87 ? -0.567 5.493 -21.452 1.00 81.56 87 PRO A N 1
ATOM 679 C CA . PRO A 1 87 ? -0.232 5.857 -22.829 1.00 81.56 87 PRO A CA 1
ATOM 680 C C . PRO A 1 87 ? 1.210 6.366 -22.968 1.00 81.56 87 PRO A C 1
ATOM 682 O O . PRO A 1 87 ? 1.801 6.264 -24.045 1.00 81.56 87 PRO A O 1
ATOM 685 N N . TYR A 1 88 ? 1.801 6.877 -21.886 1.00 85.56 88 TYR A N 1
ATOM 686 C CA . TYR A 1 88 ? 3.202 7.275 -21.855 1.00 85.56 88 TYR A CA 1
ATOM 687 C C . TYR A 1 88 ? 4.160 6.074 -21.888 1.00 85.56 88 TYR A C 1
ATOM 689 O O . TYR A 1 88 ? 5.176 6.123 -22.583 1.00 85.56 88 TYR A O 1
ATOM 697 N N . LEU A 1 89 ? 3.817 4.974 -21.208 1.00 85.19 89 LEU A N 1
ATOM 698 C CA . LEU A 1 89 ? 4.592 3.730 -21.247 1.00 85.19 89 LEU A CA 1
ATOM 699 C C . LEU A 1 89 ? 4.616 3.160 -22.670 1.00 85.19 89 LEU A C 1
ATOM 701 O O . LEU A 1 89 ? 5.685 2.857 -23.190 1.00 85.19 89 LEU A O 1
ATOM 705 N N . HIS A 1 90 ? 3.459 3.118 -23.334 1.00 86.50 90 HIS A N 1
ATOM 706 C CA . HIS A 1 90 ? 3.356 2.630 -24.712 1.00 86.50 90 HIS A CA 1
ATOM 707 C C . HIS A 1 90 ? 4.166 3.490 -25.701 1.00 86.50 90 HIS A C 1
ATOM 709 O O . HIS A 1 90 ? 4.788 2.975 -26.635 1.00 86.50 90 HIS A O 1
ATOM 715 N N . LYS A 1 91 ? 4.193 4.816 -25.501 1.00 91.94 91 LYS A N 1
ATOM 716 C CA . LYS A 1 91 ? 5.039 5.721 -26.295 1.00 91.94 91 LYS A CA 1
ATOM 717 C C . LYS A 1 91 ? 6.520 5.386 -26.122 1.00 91.94 91 LYS A C 1
ATOM 719 O O . LYS A 1 91 ? 7.221 5.228 -27.116 1.00 91.94 91 LYS A O 1
ATOM 724 N N . LEU A 1 92 ? 6.973 5.232 -24.878 1.00 93.25 92 LEU A N 1
ATOM 725 C CA . LEU A 1 92 ? 8.362 4.882 -24.577 1.00 93.25 92 LEU A CA 1
ATOM 726 C C . LEU A 1 92 ? 8.751 3.510 -25.137 1.00 93.25 92 LEU A C 1
ATOM 728 O O . LEU A 1 92 ? 9.849 3.363 -25.664 1.00 93.25 92 LEU A O 1
ATOM 732 N N . GLU A 1 93 ? 7.868 2.515 -25.064 1.00 93.12 93 GLU A N 1
ATOM 733 C CA . GLU A 1 93 ? 8.104 1.192 -25.658 1.00 93.12 93 GLU A CA 1
ATOM 734 C C . GLU A 1 93 ? 8.260 1.268 -27.181 1.00 93.12 93 GLU A C 1
ATOM 736 O O . GLU A 1 93 ? 9.135 0.612 -27.750 1.00 93.12 93 GLU A O 1
ATOM 741 N N . THR A 1 94 ? 7.456 2.111 -27.834 1.00 93.75 94 THR A N 1
ATOM 742 C CA . THR A 1 94 ? 7.547 2.351 -29.281 1.00 93.75 94 THR A CA 1
ATOM 743 C C . THR A 1 94 ? 8.885 2.998 -29.645 1.00 93.75 94 THR A C 1
ATOM 745 O O . THR A 1 94 ? 9.597 2.483 -30.504 1.00 93.75 94 THR A O 1
ATOM 748 N N . GLU A 1 95 ? 9.273 4.068 -28.947 1.00 96.00 95 GLU A N 1
ATOM 749 C CA . GLU A 1 95 ? 10.555 4.755 -29.171 1.00 96.00 95 GLU A CA 1
ATOM 750 C C . GLU A 1 95 ? 11.752 3.822 -28.924 1.00 96.00 95 GLU A C 1
ATOM 752 O O . GLU A 1 95 ? 12.713 3.802 -29.693 1.00 96.00 95 GLU A O 1
ATOM 757 N N . ASN A 1 96 ? 11.691 2.995 -27.878 1.00 96.25 96 ASN A N 1
ATOM 758 C CA . ASN A 1 96 ? 12.752 2.041 -27.561 1.00 96.25 96 ASN A CA 1
ATOM 759 C C . ASN A 1 96 ? 12.903 0.980 -28.661 1.00 96.25 96 ASN A C 1
ATOM 761 O O . ASN A 1 96 ? 14.020 0.630 -29.045 1.00 96.25 96 ASN A O 1
ATOM 765 N N . LYS A 1 97 ? 11.782 0.519 -29.227 1.00 97.19 97 LYS A N 1
ATOM 766 C CA . LYS A 1 97 ? 11.791 -0.397 -30.368 1.00 97.19 97 LYS A CA 1
ATOM 767 C C . LYS A 1 97 ? 12.461 0.228 -31.594 1.00 97.19 97 LYS A C 1
ATOM 769 O O . LYS A 1 97 ? 13.324 -0.413 -32.185 1.00 97.19 97 LYS A O 1
ATOM 774 N N . GLU A 1 98 ? 12.126 1.469 -31.941 1.00 97.25 98 GLU A N 1
ATOM 775 C CA . GLU A 1 98 ? 12.732 2.173 -33.084 1.00 97.25 98 GLU A CA 1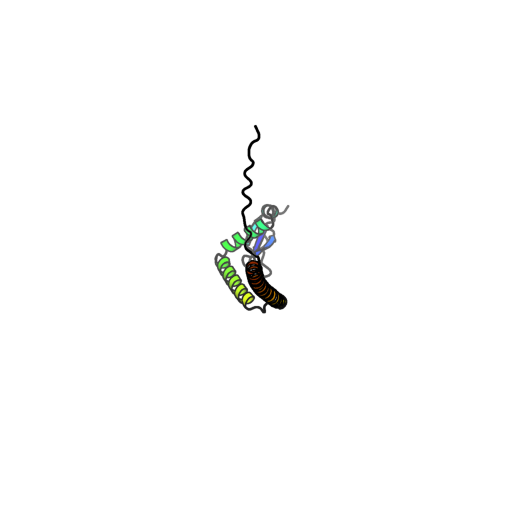
ATOM 776 C C . GLU A 1 98 ? 14.247 2.370 -32.912 1.00 97.25 98 GLU A C 1
ATOM 778 O O . GLU A 1 98 ? 15.036 2.146 -33.840 1.00 97.25 98 GLU A O 1
ATOM 783 N N . LEU A 1 99 ? 14.676 2.741 -31.703 1.00 97.50 99 LEU A N 1
ATOM 784 C CA . LEU A 1 99 ? 16.096 2.849 -31.367 1.00 97.50 99 LEU A CA 1
ATOM 785 C C . LEU A 1 99 ? 16.798 1.494 -31.490 1.00 97.50 99 LEU A C 1
ATOM 787 O O . LEU A 1 99 ? 17.880 1.406 -32.072 1.00 97.50 99 LEU A O 1
ATOM 791 N N . ASN A 1 100 ? 16.176 0.430 -30.987 1.00 97.69 100 ASN A N 1
ATOM 792 C CA . ASN A 1 100 ? 16.737 -0.911 -31.068 1.00 97.69 100 A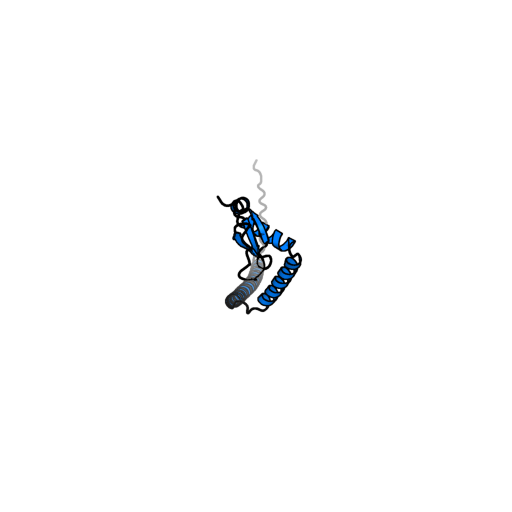SN A CA 1
ATOM 793 C C . ASN A 1 100 ? 16.844 -1.402 -32.521 1.00 97.69 100 ASN A C 1
ATOM 795 O O . ASN A 1 100 ? 17.874 -1.963 -32.896 1.00 97.69 100 ASN A O 1
ATOM 799 N N . ASP A 1 101 ? 15.842 -1.136 -33.360 1.00 97.81 101 ASP A N 1
ATOM 800 C CA . ASP A 1 101 ? 15.877 -1.466 -34.790 1.00 97.81 101 ASP A CA 1
ATOM 801 C C . ASP A 1 101 ? 17.025 -0.731 -35.503 1.00 97.81 101 ASP A C 1
ATOM 803 O O . ASP A 1 101 ? 17.746 -1.320 -36.317 1.00 97.81 101 ASP A O 1
ATOM 807 N N . THR A 1 102 ? 17.276 0.527 -35.127 1.00 97.50 102 THR A N 1
ATOM 808 C CA . THR A 1 102 ? 18.417 1.305 -35.633 1.00 97.50 102 THR A CA 1
ATOM 809 C C . THR A 1 102 ? 19.749 0.677 -35.224 1.00 97.50 102 THR A C 1
ATOM 811 O O . THR A 1 102 ? 20.633 0.503 -36.065 1.00 97.50 102 THR A O 1
ATOM 814 N N . VAL A 1 103 ? 19.896 0.272 -33.959 1.00 97.88 103 VAL A N 1
ATOM 815 C CA . VAL A 1 103 ? 21.112 -0.399 -33.465 1.00 97.88 103 VAL A CA 1
ATOM 816 C C . VAL A 1 103 ? 21.349 -1.724 -34.194 1.00 97.88 103 VAL A C 1
ATOM 818 O O . VAL A 1 103 ? 22.478 -2.013 -34.597 1.00 97.88 103 VAL A O 1
ATOM 821 N N . GLN A 1 104 ? 20.301 -2.516 -34.427 1.00 97.44 104 GLN A N 1
ATOM 822 C CA . GLN A 1 104 ? 20.410 -3.761 -35.195 1.00 97.44 104 GLN A CA 1
ATOM 823 C C . GLN A 1 104 ? 20.863 -3.501 -36.635 1.00 97.44 104 GLN A C 1
ATOM 825 O O . GLN A 1 104 ? 21.749 -4.194 -37.150 1.00 97.44 104 GLN A O 1
ATOM 830 N N . TRP A 1 105 ? 20.311 -2.472 -37.278 1.00 98.00 105 TRP A N 1
ATOM 831 C CA . TRP A 1 105 ? 20.729 -2.076 -38.619 1.00 98.00 105 TRP A CA 1
ATOM 832 C C . TRP A 1 105 ? 22.185 -1.587 -38.658 1.00 98.00 105 TRP A C 1
ATOM 834 O O . TRP A 1 105 ? 22.940 -1.968 -39.559 1.00 98.00 105 TRP A O 1
ATOM 844 N N . MET A 1 106 ? 22.614 -0.807 -37.661 1.00 97.94 106 MET A N 1
ATOM 845 C CA . MET A 1 106 ? 24.006 -0.369 -37.531 1.00 97.94 106 MET A CA 1
ATOM 846 C C . MET A 1 106 ? 24.948 -1.563 -37.391 1.00 97.94 106 MET A C 1
ATOM 848 O O . MET A 1 106 ? 25.934 -1.634 -38.121 1.00 97.94 106 MET A O 1
ATOM 852 N N . HIS A 1 107 ? 24.631 -2.531 -36.523 1.00 97.88 107 HIS A N 1
ATOM 853 C CA . HIS A 1 107 ? 25.439 -3.744 -36.384 1.00 97.88 107 HIS A CA 1
ATOM 854 C C . HIS A 1 107 ? 25.583 -4.480 -37.714 1.00 97.88 107 HIS A C 1
ATOM 856 O O . HIS A 1 107 ? 26.704 -4.795 -38.109 1.00 97.88 107 HIS A O 1
ATOM 862 N N . LYS A 1 108 ? 24.481 -4.705 -38.440 1.00 97.06 108 LYS A N 1
ATOM 863 C CA . LYS A 1 108 ? 24.525 -5.361 -39.754 1.00 97.06 108 LYS A CA 1
ATOM 864 C C . LYS A 1 108 ? 25.421 -4.607 -40.741 1.00 97.06 108 LYS A C 1
ATOM 866 O O . LYS A 1 108 ? 26.262 -5.212 -41.397 1.00 97.06 108 LYS A O 1
ATOM 871 N N . THR A 1 109 ? 25.284 -3.286 -40.793 1.00 97.12 109 THR A N 1
ATOM 872 C CA . THR A 1 109 ? 26.062 -2.434 -41.701 1.00 97.12 109 THR A CA 1
ATOM 873 C C . THR A 1 109 ? 27.553 -2.459 -41.369 1.00 97.12 109 THR A C 1
ATOM 875 O O . THR A 1 109 ? 28.381 -2.593 -42.268 1.00 97.12 109 THR A O 1
ATOM 878 N N . ILE A 1 110 ? 27.909 -2.374 -40.083 1.00 97.19 110 ILE A N 1
ATOM 879 C CA . ILE A 1 110 ? 29.302 -2.478 -39.628 1.00 97.19 110 ILE A CA 1
ATOM 880 C C . ILE A 1 110 ? 29.879 -3.837 -40.029 1.00 97.19 110 ILE A C 1
ATOM 882 O O . ILE A 1 110 ? 30.980 -3.891 -40.576 1.00 97.19 110 ILE A O 1
ATOM 886 N N . TRP A 1 111 ? 29.131 -4.924 -39.822 1.00 97.50 111 TRP A N 1
ATOM 887 C CA . TRP A 1 111 ? 29.563 -6.255 -40.241 1.00 97.50 111 TRP A CA 1
ATOM 888 C C . TRP A 1 111 ? 29.814 -6.331 -41.746 1.00 97.50 111 TRP A C 1
ATOM 890 O O . TRP A 1 111 ? 30.875 -6.809 -42.147 1.00 97.50 111 TRP A O 1
ATOM 900 N N . ASP A 1 112 ? 28.902 -5.828 -42.576 1.00 96.25 112 ASP A N 1
ATOM 901 C CA . ASP A 1 112 ? 29.068 -5.832 -44.034 1.00 96.25 112 ASP A CA 1
ATOM 902 C C . ASP A 1 112 ? 30.313 -5.041 -44.471 1.00 96.25 112 ASP A C 1
ATOM 904 O O . ASP A 1 112 ? 31.054 -5.474 -45.358 1.00 96.25 112 ASP A O 1
ATOM 908 N N . LEU A 1 113 ? 30.572 -3.893 -43.837 1.00 96.25 113 LEU A N 1
ATOM 909 C CA . LEU A 1 113 ? 31.755 -3.074 -44.110 1.00 96.25 113 LEU A CA 1
ATOM 910 C C . LEU A 1 113 ? 33.049 -3.773 -43.687 1.00 96.25 113 LEU A C 1
ATOM 912 O O . LEU A 1 113 ? 34.009 -3.778 -44.455 1.00 96.25 113 LEU A O 1
ATOM 916 N N . LEU A 1 114 ? 33.075 -4.411 -42.516 1.00 95.62 114 LEU A N 1
ATOM 917 C CA . LEU A 1 114 ? 34.241 -5.168 -42.053 1.00 95.62 114 LEU A CA 1
ATOM 918 C C . LEU A 1 114 ? 34.564 -6.343 -42.983 1.00 95.62 114 LEU A C 1
ATOM 920 O O . LEU A 1 114 ? 35.731 -6.562 -43.305 1.00 95.62 114 LEU A O 1
ATOM 924 N N . HIS A 1 115 ? 33.548 -7.067 -43.463 1.00 94.38 115 HIS A N 1
ATOM 925 C CA . HIS A 1 115 ? 33.751 -8.153 -44.427 1.00 94.38 115 HIS A CA 1
ATOM 926 C C . HIS A 1 115 ? 34.339 -7.639 -45.746 1.00 94.38 115 HIS A C 1
ATOM 928 O O . HIS A 1 115 ? 35.265 -8.248 -46.280 1.00 94.38 115 HIS A O 1
ATOM 934 N N . LYS A 1 116 ? 33.839 -6.503 -46.252 1.00 93.69 116 LYS A N 1
ATOM 935 C CA . LYS A 1 116 ? 34.367 -5.868 -47.469 1.00 93.69 116 LYS A CA 1
ATOM 936 C C . LYS A 1 116 ? 35.803 -5.383 -47.286 1.00 93.69 116 LYS A C 1
ATOM 938 O O . LYS A 1 116 ? 36.632 -5.664 -48.143 1.00 93.69 116 LYS A O 1
ATOM 943 N N . ASN A 1 117 ? 36.108 -4.714 -46.174 1.00 91.94 117 ASN A N 1
ATOM 944 C CA . ASN A 1 117 ? 37.466 -4.252 -45.881 1.00 91.94 117 ASN A CA 1
ATOM 945 C C . ASN A 1 117 ? 38.448 -5.422 -45.828 1.00 91.94 117 ASN A C 1
ATOM 947 O O . ASN A 1 117 ? 39.481 -5.369 -46.482 1.00 91.94 117 ASN A O 1
ATOM 951 N N . LYS A 1 118 ? 38.083 -6.517 -45.153 1.00 92.12 118 LYS A N 1
ATOM 952 C CA . LYS A 1 118 ? 38.921 -7.721 -45.094 1.00 92.12 118 LYS A CA 1
ATOM 953 C C . LYS A 1 118 ? 39.153 -8.353 -46.473 1.00 92.12 118 LYS A C 1
ATOM 955 O O . LYS A 1 118 ? 40.242 -8.851 -46.747 1.00 92.12 118 LYS A O 1
ATOM 960 N N . ALA A 1 119 ? 38.141 -8.351 -47.344 1.00 88.81 119 ALA A N 1
ATOM 961 C CA . ALA A 1 119 ? 38.290 -8.839 -48.715 1.00 88.81 119 ALA A CA 1
ATOM 962 C C . ALA A 1 119 ? 39.252 -7.958 -49.530 1.00 88.81 119 ALA A C 1
ATOM 964 O O . ALA A 1 119 ? 40.126 -8.485 -50.213 1.00 88.81 119 ALA A O 1
ATOM 965 N N . LEU A 1 120 ? 39.136 -6.633 -49.402 1.00 90.94 120 LEU A N 1
ATOM 966 C CA . LEU A 1 120 ? 40.024 -5.672 -50.063 1.00 90.94 120 LEU A CA 1
ATOM 967 C C . LEU A 1 120 ? 41.468 -5.759 -49.548 1.00 90.94 120 LEU A C 1
ATOM 969 O O . LEU A 1 120 ? 42.396 -5.723 -50.350 1.00 90.94 120 LEU A O 1
ATOM 973 N N . GLU A 1 121 ? 41.669 -5.916 -48.238 1.00 88.31 121 GLU A N 1
ATOM 974 C CA . GLU A 1 121 ? 42.993 -6.155 -47.642 1.00 88.31 121 GLU A CA 1
ATOM 975 C C . GLU A 1 121 ? 43.644 -7.408 -48.240 1.00 88.31 121 GLU A C 1
ATOM 977 O O . GLU A 1 121 ? 44.792 -7.363 -48.674 1.00 88.31 121 GLU A O 1
ATOM 982 N N . HIS A 1 122 ? 42.890 -8.503 -48.359 1.00 84.88 122 HIS A N 1
ATOM 983 C CA . HIS A 1 122 ? 43.386 -9.738 -48.967 1.00 84.88 122 HIS A CA 1
ATOM 984 C C . HIS A 1 122 ? 43.686 -9.589 -50.471 1.00 84.88 122 HIS A C 1
ATOM 986 O O . HIS A 1 122 ? 44.628 -10.196 -50.985 1.00 84.88 122 HIS A O 1
ATOM 992 N N . GLU A 1 123 ? 42.896 -8.803 -51.206 1.00 86.38 123 GLU A N 1
ATOM 993 C CA . GLU A 1 123 ? 43.196 -8.480 -52.604 1.00 86.38 123 GLU A CA 1
ATOM 994 C C . GLU A 1 123 ? 44.484 -7.664 -52.731 1.00 86.38 123 GLU A C 1
ATOM 996 O O . GLU A 1 123 ? 45.315 -7.993 -53.573 1.00 86.38 123 GLU A O 1
ATOM 1001 N N . LEU A 1 124 ? 44.690 -6.656 -51.880 1.00 8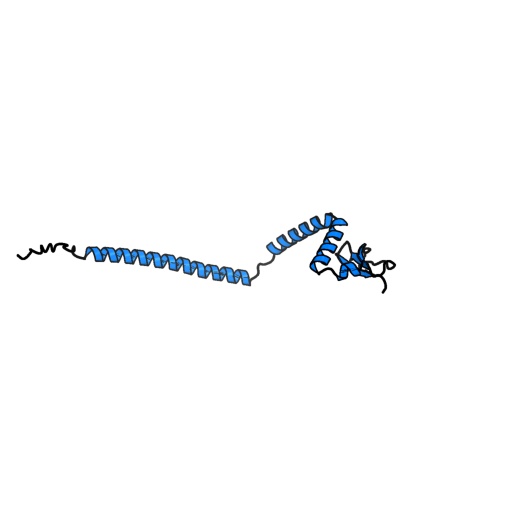0.62 124 LEU A N 1
ATOM 1002 C CA . LEU A 1 124 ? 45.918 -5.854 -51.854 1.00 80.62 124 LEU A CA 1
ATOM 1003 C C . LEU A 1 124 ? 47.153 -6.698 -51.508 1.00 80.62 124 LEU A C 1
ATOM 1005 O O . LEU A 1 124 ? 48.178 -6.566 -52.177 1.00 80.62 124 LEU A O 1
ATOM 1009 N N . GLU A 1 125 ? 47.041 -7.610 -50.538 1.00 78.50 125 GLU A N 1
ATOM 1010 C CA . GLU A 1 125 ? 48.095 -8.568 -50.169 1.00 78.50 125 GLU A CA 1
ATOM 1011 C C . GLU A 1 125 ? 48.523 -9.435 -51.367 1.00 78.50 125 GLU A C 1
ATOM 1013 O O . GLU A 1 125 ? 49.700 -9.733 -51.550 1.00 78.50 125 GLU A O 1
ATOM 1018 N N . LYS A 1 126 ? 47.579 -9.791 -52.249 1.00 75.00 126 LYS A N 1
ATOM 1019 C CA . LYS A 1 126 ? 47.851 -10.581 -53.461 1.00 75.00 126 LYS A CA 1
ATOM 1020 C C . LYS A 1 126 ? 48.667 -9.819 -54.516 1.00 75.00 126 LYS A C 1
ATOM 1022 O O . LYS A 1 126 ? 49.298 -10.455 -55.360 1.00 75.00 126 LYS A O 1
ATOM 1027 N N . TYR A 1 127 ? 48.647 -8.485 -54.495 1.00 70.12 127 TYR A N 1
ATOM 1028 C CA . TYR A 1 127 ? 49.416 -7.637 -55.414 1.00 70.12 127 TYR A CA 1
ATOM 1029 C C . TYR A 1 127 ? 50.768 -7.180 -54.837 1.00 70.12 127 TYR A C 1
ATOM 1031 O O . TYR A 1 127 ? 51.544 -6.546 -55.556 1.00 70.12 127 TYR A O 1
ATOM 1039 N N . LEU A 1 128 ? 51.086 -7.518 -53.582 1.00 60.38 128 LEU A N 1
ATOM 1040 C CA . LEU A 1 128 ? 52.414 -7.316 -53.002 1.00 60.38 128 LEU A CA 1
ATOM 1041 C C . LEU A 1 128 ? 53.365 -8.443 -53.459 1.00 60.38 128 LEU A C 1
ATOM 1043 O O . LEU A 1 128 ? 53.030 -9.622 -53.324 1.00 60.38 128 LEU A O 1
ATOM 1047 N N . PRO A 1 129 ? 54.550 -8.131 -54.021 1.00 59.47 129 PRO A N 1
ATOM 1048 C CA . PRO A 1 129 ? 55.520 -9.160 -54.383 1.00 59.47 129 PRO A CA 1
ATOM 1049 C C . PRO A 1 129 ? 56.073 -9.839 -53.115 1.00 59.47 129 PRO A C 1
ATOM 1051 O O . PRO A 1 129 ? 56.172 -9.189 -52.071 1.00 59.47 129 PRO A O 1
ATOM 1054 N N . PRO A 1 130 ? 56.461 -11.129 -53.176 1.00 58.84 130 PRO A N 1
ATOM 1055 C CA . PRO A 1 130 ? 56.976 -11.831 -52.008 1.00 58.84 130 PRO A CA 1
ATOM 1056 C C . PRO A 1 130 ? 58.241 -11.132 -51.503 1.00 58.84 130 PRO A C 1
ATOM 1058 O O . PRO A 1 130 ? 59.215 -10.987 -52.243 1.00 58.84 130 PRO A O 1
ATOM 1061 N N . HIS A 1 131 ? 58.232 -10.708 -50.236 1.00 52.44 131 HIS A N 1
ATOM 1062 C CA . HIS A 1 131 ? 59.433 -10.237 -49.555 1.00 52.44 131 HIS A CA 1
ATOM 1063 C C . HIS A 1 131 ? 60.487 -11.349 -49.608 1.00 52.44 131 HIS A C 1
ATOM 1065 O O . HIS A 1 131 ? 60.351 -12.392 -48.969 1.00 52.44 131 HIS A O 1
ATOM 1071 N N . HIS A 1 132 ? 61.540 -11.130 -50.393 1.00 42.66 132 HIS A N 1
ATOM 1072 C CA . HIS A 1 132 ? 62.723 -11.975 -50.400 1.00 42.66 132 HIS A CA 1
ATOM 1073 C C . HIS A 1 132 ? 63.460 -11.749 -49.074 1.00 42.66 132 HIS A C 1
ATOM 1075 O O . HIS A 1 132 ? 64.236 -10.811 -48.917 1.00 42.66 132 HIS A O 1
ATOM 1081 N N . SER A 1 133 ? 63.155 -12.574 -48.074 1.00 50.06 133 SER A N 1
ATOM 1082 C CA . SER A 1 133 ? 63.934 -12.660 -46.842 1.00 50.06 133 SER A CA 1
ATOM 1083 C C . SER A 1 133 ? 65.240 -13.396 -47.134 1.00 50.06 133 SER A C 1
ATOM 1085 O O . SER A 1 133 ? 65.334 -14.597 -46.895 1.00 50.06 133 SER A O 1
ATOM 1087 N N . GLN A 1 134 ? 66.243 -12.704 -47.678 1.00 47.75 134 GLN A N 1
ATOM 1088 C CA . GLN A 1 134 ? 67.599 -13.247 -47.723 1.00 47.75 134 GLN A CA 1
ATOM 1089 C C . GLN A 1 134 ? 68.653 -12.143 -47.858 1.00 47.75 134 GLN A C 1
ATOM 1091 O O . GLN A 1 134 ? 69.124 -11.844 -48.945 1.00 47.75 134 GLN A O 1
ATOM 1096 N N . GLU A 1 135 ? 69.079 -11.587 -46.724 1.00 39.34 135 GLU A N 1
ATOM 1097 C CA . GLU A 1 135 ? 70.462 -11.130 -46.580 1.00 39.34 135 GLU A CA 1
ATOM 1098 C C . GLU A 1 135 ? 71.089 -11.879 -45.407 1.00 39.34 135 GLU A C 1
ATOM 1100 O O . GLU A 1 135 ? 71.005 -11.509 -44.238 1.00 39.34 135 GLU A O 1
ATOM 1105 N N . HIS A 1 136 ? 71.674 -13.017 -45.767 1.00 46.19 136 HIS A N 1
ATOM 1106 C CA . HIS A 1 136 ? 72.670 -13.726 -44.989 1.00 46.19 136 HIS A CA 1
ATOM 1107 C C . HIS A 1 136 ? 73.969 -12.919 -45.139 1.00 46.19 136 HIS A C 1
ATOM 1109 O O . HIS A 1 136 ? 74.705 -13.110 -46.101 1.00 46.19 136 HIS A O 1
ATOM 1115 N N . PHE A 1 137 ? 74.223 -11.962 -44.246 1.00 41.47 137 PHE A N 1
ATOM 1116 C CA . PHE A 1 137 ? 75.534 -11.316 -44.157 1.00 41.47 137 PHE A CA 1
ATOM 1117 C C . PHE A 1 137 ? 76.339 -12.043 -43.078 1.00 41.47 137 PHE A C 1
ATOM 1119 O O . PHE A 1 137 ? 76.222 -11.761 -41.884 1.00 41.47 137 PHE A O 1
ATOM 1126 N N . GLU A 1 138 ? 77.120 -13.037 -43.506 1.00 45.38 138 GLU A N 1
ATOM 1127 C CA . GLU A 1 138 ? 78.225 -13.564 -42.709 1.00 45.38 138 GLU A CA 1
ATOM 1128 C C . GLU A 1 138 ? 79.171 -12.398 -42.391 1.00 45.38 138 GLU A C 1
ATOM 1130 O O . GLU A 1 138 ? 79.812 -11.827 -43.269 1.00 45.38 138 GLU A O 1
ATOM 1135 N N . SER A 1 139 ? 79.217 -11.994 -41.121 1.00 44.50 139 SER A N 1
ATOM 1136 C CA . SER A 1 139 ? 80.296 -11.151 -40.614 1.00 44.50 139 SER A CA 1
ATOM 1137 C C . SER A 1 139 ? 81.525 -12.029 -40.428 1.00 44.50 139 SER A C 1
ATOM 1139 O O . SER A 1 139 ? 81.692 -12.664 -39.382 1.00 44.50 139 SER A O 1
ATOM 1141 N N . ASP A 1 140 ? 82.371 -12.066 -41.453 1.00 50.84 140 ASP A N 1
ATOM 1142 C CA . ASP A 1 140 ? 83.724 -12.587 -41.337 1.00 50.84 140 ASP A CA 1
ATOM 1143 C C . ASP A 1 140 ? 84.490 -11.830 -40.245 1.00 50.84 140 ASP A C 1
ATOM 1145 O O . ASP A 1 140 ? 84.589 -10.600 -40.216 1.00 50.84 140 ASP A O 1
ATOM 1149 N N . ARG A 1 141 ? 85.010 -12.622 -39.305 1.00 47.59 141 ARG A N 1
ATOM 1150 C CA . ARG A 1 141 ? 85.895 -12.210 -38.220 1.00 47.59 141 ARG A CA 1
ATOM 1151 C C . ARG A 1 141 ? 87.224 -11.714 -38.788 1.00 47.59 141 ARG A C 1
ATOM 1153 O O . ARG A 1 141 ? 87.896 -12.434 -39.518 1.00 47.59 141 ARG A O 1
ATOM 1160 N N . ILE A 1 142 ? 87.640 -10.534 -38.344 1.00 50.94 142 ILE A N 1
ATOM 1161 C CA . ILE A 1 142 ? 89.013 -10.034 -38.462 1.00 50.94 142 ILE A CA 1
ATOM 1162 C C . ILE A 1 142 ? 89.906 -10.796 -37.462 1.00 50.94 142 ILE A C 1
ATOM 1164 O O . ILE A 1 142 ? 89.567 -10.873 -36.277 1.00 50.94 142 ILE A O 1
ATOM 1168 N N . ILE A 1 143 ? 91.039 -11.327 -37.938 1.00 55.34 143 ILE A N 1
ATOM 1169 C CA . ILE A 1 143 ? 92.297 -11.424 -37.174 1.00 55.34 143 ILE A CA 1
ATOM 1170 C C . ILE A 1 143 ? 93.231 -10.369 -37.756 1.00 55.34 143 ILE A C 1
ATOM 1172 O O . ILE A 1 143 ? 93.343 -10.337 -39.002 1.00 55.34 143 ILE A O 1
#

Sequence (143 aa):
MKDLSVYYCPGCGRYTFSQPSEVADCSICNLSMVLLTRYSDFRTLTKEERDRLLLQNMIAGNPSISSRFLDYMRSCSVSKANAPQDPYLHKLETENKELNDTVQWMHKTIWDLLHKNKALEHELEKYLPPHHSQEHFESDRII

Secondary structure (DSSP, 8-state):
----EEEE-TTT--EEEE-TTS--B-TTT-PBPEEEEEHHHHHHS-HHHHHHHHHHHHHHH-THHHHHHHHHHHHHHHHHHTSPPPHHHHHHHHHHHHHHHHHHHHHHHHHHHHHHHHHHHHHHHHHSPP---------PPP-

pLDDT: mean 83.72, std 15.14, range [39.34, 98.0]

Foldseek 3Di:
DQWWFWWADLVPLDIDIDHPVDFDADPPPRHTTHTQGTPVVLVPDDPVRSVVSSVVVSCVVPVCVVVVVVVVVVVVVVVVVVPPPDVVVVVVVVVVVVVVVVVVVVVVVVVVVVVVVVVVVVVVVVVDDDPPPDDPDPPDDDD

Radius of gyration: 40.34 Å; chains: 1; bounding box: 113×27×91 Å